Protein AF-A0AAU9VES6-F1 (afdb_monomer_lite)

pLDDT: mean 76.44, std 15.16, range [44.03, 92.69]

Sequence (77 aa):
MKIEDSEESTEEEEEEIVFDDSESCDSENKENDCAKCGRSYYDKKGPKVDWIRCVRCHNWNHETCTTNPDICDDCLN

Structure (mmCIF, N/CA/C/O backbone):
data_AF-A0AAU9VES6-F1
#
_entry.id   AF-A0AAU9VES6-F1
#
loop_
_atom_site.group_PDB
_atom_site.id
_atom_site.type_symbol
_atom_site.label_atom_id
_atom_site.label_alt_id
_atom_site.label_comp_id
_atom_site.label_asym_id
_atom_site.label_entity_id
_atom_site.label_seq_id
_atom_site.pdbx_PDB_ins_code
_atom_site.Cartn_x
_atom_site.Cartn_y
_atom_site.Cartn_z
_atom_site.occupancy
_atom_site.B_iso_or_equiv
_atom_site.auth_seq_id
_atom_site.auth_comp_id
_atom_site.auth_asym_id
_atom_site.auth_atom_id
_atom_site.pdbx_PDB_model_num
ATOM 1 N N . MET A 1 1 ? 80.767 2.661 23.169 1.00 44.03 1 MET A N 1
ATOM 2 C CA . MET A 1 1 ? 79.765 3.090 22.166 1.00 44.03 1 MET A CA 1
ATOM 3 C C . MET A 1 1 ? 79.041 4.261 22.812 1.00 44.03 1 MET A C 1
ATOM 5 O O . MET A 1 1 ? 78.594 4.076 23.930 1.00 44.03 1 MET A O 1
ATOM 9 N N . LYS A 1 2 ? 79.439 5.490 22.468 1.00 48.91 2 LYS A N 1
ATOM 10 C CA . LYS A 1 2 ? 78.914 6.382 21.408 1.00 48.91 2 LYS A CA 1
ATOM 11 C C . LYS A 1 2 ? 77.569 7.020 21.801 1.00 48.91 2 LYS A C 1
ATOM 13 O O . LYS A 1 2 ? 76.686 6.326 22.279 1.00 48.91 2 LYS A O 1
ATOM 18 N N . ILE A 1 3 ? 77.572 8.345 21.672 1.00 62.84 3 ILE A N 1
ATOM 19 C CA . ILE A 1 3 ? 76.633 9.383 22.121 1.00 62.84 3 ILE A CA 1
ATOM 20 C C . ILE A 1 3 ? 75.397 9.400 21.204 1.00 62.84 3 ILE A C 1
ATOM 22 O O . ILE A 1 3 ? 75.448 8.797 20.135 1.00 62.84 3 ILE A O 1
ATOM 26 N N . GLU A 1 4 ? 74.391 10.167 21.633 1.00 58.09 4 GLU A N 1
ATOM 27 C CA . GLU A 1 4 ? 73.329 10.851 20.867 1.00 58.09 4 GLU A CA 1
ATOM 28 C C . GLU A 1 4 ? 71.932 10.307 21.176 1.00 58.09 4 GLU A C 1
ATOM 30 O O . GLU A 1 4 ? 71.450 9.380 20.535 1.00 58.09 4 GLU A O 1
ATOM 35 N N . ASP A 1 5 ? 71.295 10.909 22.186 1.00 52.22 5 ASP A N 1
ATOM 36 C CA . ASP A 1 5 ? 69.837 10.977 22.258 1.00 52.22 5 ASP A CA 1
ATOM 37 C C . ASP A 1 5 ? 69.464 12.302 21.584 1.00 52.22 5 ASP A C 1
ATOM 39 O O . ASP A 1 5 ? 69.736 13.384 22.110 1.00 52.22 5 ASP A O 1
ATOM 43 N N . SER A 1 6 ? 69.046 12.190 20.325 1.00 61.62 6 SER A N 1
ATOM 44 C CA . SER A 1 6 ? 68.628 13.304 19.488 1.00 61.62 6 SER A CA 1
ATOM 45 C C . SER A 1 6 ? 67.291 13.839 19.976 1.00 61.62 6 SER A C 1
ATOM 47 O O . SER A 1 6 ? 66.331 13.098 20.162 1.00 61.62 6 SER A O 1
ATOM 49 N N . GLU A 1 7 ? 67.257 15.152 20.140 1.00 64.88 7 GLU A N 1
ATOM 50 C CA . GLU A 1 7 ? 66.074 15.947 20.415 1.00 64.88 7 GLU A CA 1
ATOM 51 C C . GLU A 1 7 ? 65.145 15.855 19.195 1.00 64.88 7 GLU A C 1
ATOM 53 O O . GLU A 1 7 ? 65.437 16.425 18.146 1.00 64.88 7 GLU A O 1
ATOM 58 N N . GLU A 1 8 ? 64.042 15.118 19.310 1.00 59.53 8 GLU A N 1
ATOM 59 C CA . GLU A 1 8 ? 62.935 15.194 18.356 1.00 59.53 8 GLU A CA 1
ATOM 60 C C . GLU A 1 8 ? 61.707 15.710 19.104 1.00 59.53 8 GLU A C 1
ATOM 62 O O . GLU A 1 8 ? 60.931 14.962 19.696 1.00 59.53 8 GLU A O 1
ATOM 67 N N . SER A 1 9 ? 61.580 17.036 19.128 1.00 62.12 9 SER A N 1
ATOM 68 C CA . SER A 1 9 ? 60.351 17.719 19.516 1.00 62.12 9 SER A CA 1
ATOM 69 C C . SER A 1 9 ? 59.279 17.381 18.484 1.00 62.12 9 SER A C 1
ATOM 71 O O . SER A 1 9 ? 59.320 17.890 17.367 1.00 62.12 9 SER A O 1
ATOM 73 N N . THR A 1 10 ? 58.340 16.507 18.836 1.00 61.72 10 THR A N 1
ATOM 74 C CA . THR A 1 10 ? 57.146 16.264 18.025 1.00 61.72 10 THR A CA 1
ATOM 75 C C . THR A 1 10 ? 56.088 17.279 18.446 1.00 61.72 10 THR A C 1
ATOM 77 O O . THR A 1 10 ? 55.579 17.247 19.563 1.00 61.72 10 THR A O 1
ATOM 80 N N . GLU A 1 11 ? 55.839 18.251 17.578 1.00 67.25 11 GLU A N 1
ATOM 81 C CA . GLU A 1 11 ? 54.750 19.214 17.699 1.00 67.25 11 GLU A CA 1
ATOM 82 C C . GLU A 1 11 ? 53.419 18.507 17.407 1.00 67.25 11 GLU A C 1
ATOM 84 O O . GLU A 1 11 ? 53.187 18.002 16.311 1.00 67.25 11 GLU A O 1
ATOM 89 N N . GLU A 1 12 ? 52.578 18.389 18.433 1.00 65.31 12 GLU A N 1
ATOM 90 C CA . GLU A 1 12 ? 51.257 17.770 18.341 1.00 65.31 12 GLU A CA 1
ATOM 91 C C . GLU A 1 12 ? 50.272 18.833 17.832 1.00 65.31 12 GLU A C 1
ATOM 93 O O . GLU A 1 12 ? 49.816 19.688 18.591 1.00 65.31 12 GLU A O 1
ATOM 98 N N . GLU A 1 13 ? 50.004 18.839 16.522 1.00 66.88 13 GLU A N 1
ATOM 99 C CA . GLU A 1 13 ? 48.969 19.686 15.923 1.00 66.88 13 GLU A CA 1
ATOM 100 C C . GLU A 1 13 ? 47.583 19.156 16.321 1.00 66.88 13 GLU A C 1
ATOM 102 O O . GLU A 1 13 ? 47.178 18.046 15.970 1.00 66.88 13 GLU A O 1
ATOM 107 N N . GLU A 1 14 ? 46.860 19.952 17.107 1.00 65.44 14 GLU A N 1
ATOM 108 C CA . GLU A 1 14 ? 45.510 19.655 17.575 1.00 65.44 14 GLU A CA 1
ATOM 109 C C . GLU A 1 14 ? 44.527 19.831 16.403 1.00 65.44 14 GLU A C 1
ATOM 111 O O . GLU A 1 14 ? 44.106 20.945 16.090 1.00 65.44 14 GLU A O 1
ATOM 116 N N . GLU A 1 15 ? 44.180 18.739 15.713 1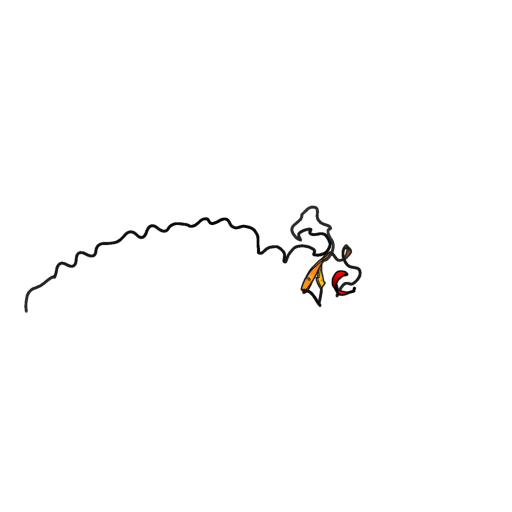.00 64.00 15 GLU A N 1
ATOM 117 C CA . GLU A 1 15 ? 43.150 18.771 14.670 1.00 64.00 15 GLU A CA 1
ATOM 118 C C . GLU A 1 15 ? 41.771 19.044 15.294 1.00 64.00 15 GLU A C 1
ATOM 120 O O . GLU A 1 15 ? 41.145 18.185 15.924 1.00 64.00 15 GLU A O 1
ATOM 125 N N . GLU A 1 16 ? 41.292 20.275 15.118 1.00 65.00 16 GLU A N 1
ATOM 126 C CA . GLU A 1 16 ? 39.951 20.703 15.495 1.00 65.00 16 GLU A CA 1
ATOM 127 C C . GLU A 1 16 ? 38.922 19.980 14.607 1.00 65.00 16 GLU A C 1
ATOM 129 O O . GLU A 1 16 ? 38.661 20.353 13.461 1.00 65.00 16 GLU A O 1
ATOM 134 N N . ILE A 1 17 ? 38.346 18.898 15.135 1.00 64.44 17 ILE A N 1
ATOM 135 C CA . ILE A 1 17 ? 37.230 18.177 14.519 1.00 64.44 17 ILE A CA 1
ATOM 136 C C . ILE A 1 17 ? 35.994 19.083 14.441 1.00 64.44 17 ILE A C 1
ATOM 138 O O . ILE A 1 17 ? 35.162 19.127 15.348 1.00 64.44 17 ILE A O 1
ATOM 142 N N . VAL A 1 18 ? 35.851 19.802 13.329 1.00 64.00 18 VAL A N 1
ATOM 143 C CA . VAL A 1 18 ? 34.604 20.483 12.979 1.00 64.00 18 VAL A CA 1
ATOM 144 C C . VAL A 1 18 ? 33.519 19.430 12.743 1.00 64.00 18 VAL A C 1
ATOM 146 O O . VAL A 1 18 ? 33.474 18.755 11.716 1.00 64.00 18 VAL A O 1
ATOM 149 N N . PHE A 1 19 ? 32.652 19.252 13.739 1.00 56.66 19 PHE A N 1
ATOM 150 C CA . PHE A 1 19 ? 31.403 18.515 13.590 1.00 56.66 19 PHE A CA 1
ATOM 151 C C . PHE A 1 19 ? 30.501 19.357 12.679 1.00 56.66 19 PHE A C 1
ATOM 153 O O . PHE A 1 19 ? 29.806 20.263 13.136 1.00 56.66 19 PHE A O 1
ATOM 160 N N . ASP A 1 20 ? 30.588 19.111 11.372 1.00 56.44 20 ASP A N 1
ATOM 161 C CA . ASP A 1 20 ? 29.646 19.635 10.389 1.00 56.44 20 ASP A CA 1
ATOM 162 C C . ASP A 1 20 ? 28.283 18.982 10.663 1.00 56.44 20 ASP A C 1
ATOM 164 O O . ASP A 1 20 ? 27.947 17.924 10.135 1.00 56.44 20 ASP A O 1
ATOM 168 N N . ASP A 1 21 ? 27.512 19.591 11.566 1.00 61.56 21 ASP A N 1
ATOM 169 C CA . ASP A 1 21 ? 26.080 19.342 11.740 1.00 61.56 21 ASP A CA 1
ATOM 170 C C . ASP A 1 21 ? 25.329 19.985 10.559 1.00 61.56 21 ASP A C 1
ATOM 172 O O . ASP A 1 21 ? 24.475 20.852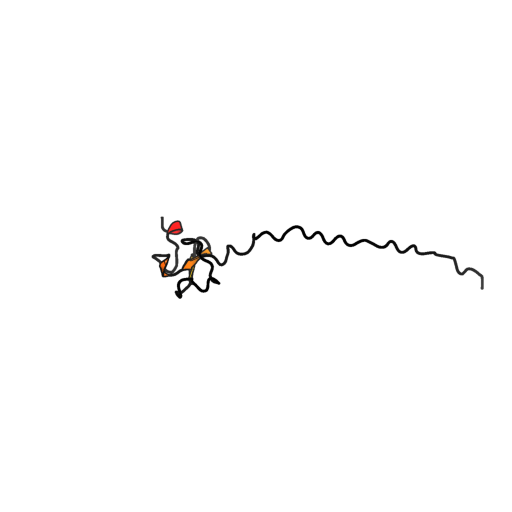 10.732 1.00 61.56 21 ASP A O 1
ATOM 176 N N . SER A 1 22 ? 25.675 19.599 9.323 1.00 58.72 22 SER A N 1
ATOM 177 C CA . SER A 1 22 ? 24.807 19.849 8.172 1.00 58.72 22 SER A CA 1
ATOM 178 C C . SER A 1 22 ? 23.619 18.906 8.270 1.00 58.72 22 SER A C 1
ATOM 180 O O . SER A 1 22 ? 23.610 17.806 7.722 1.00 58.72 22 SER A O 1
ATOM 182 N N . GLU A 1 23 ? 22.631 19.359 9.035 1.00 58.41 23 GLU A N 1
ATOM 183 C CA . GLU A 1 23 ? 21.203 19.204 8.782 1.00 58.41 23 GLU A CA 1
ATOM 184 C C . GLU A 1 23 ? 20.816 17.905 8.056 1.00 58.41 23 GLU A C 1
ATOM 186 O O . GLU A 1 23 ? 20.646 17.849 6.835 1.00 58.41 23 GLU A O 1
ATOM 191 N N . SER A 1 24 ? 20.589 16.862 8.857 1.00 56.97 24 SER A N 1
ATOM 192 C CA . SER A 1 24 ? 19.768 15.710 8.487 1.00 56.97 24 SER A CA 1
ATOM 193 C C . SER A 1 24 ? 18.406 16.192 7.970 1.00 56.97 24 SER A C 1
ATOM 195 O O . SER A 1 24 ? 17.485 16.457 8.742 1.00 56.97 24 SER A O 1
ATOM 197 N N . CYS A 1 25 ? 18.273 16.335 6.653 1.00 53.84 25 CYS A N 1
ATOM 198 C CA . CYS A 1 25 ? 17.005 16.614 5.992 1.00 53.84 25 CYS A CA 1
ATOM 199 C C . CYS A 1 25 ? 16.589 15.419 5.121 1.00 53.84 25 CYS A C 1
ATOM 201 O O . CYS A 1 25 ? 16.744 15.385 3.903 1.00 53.84 25 CYS A O 1
ATOM 203 N N . ASP A 1 26 ? 16.047 14.417 5.815 1.00 53.09 26 ASP A N 1
ATOM 204 C CA . ASP A 1 26 ? 14.863 13.656 5.396 1.00 53.09 26 ASP A CA 1
ATOM 205 C C . ASP A 1 26 ? 14.853 13.169 3.933 1.00 53.09 26 ASP A C 1
ATOM 207 O O . ASP A 1 26 ? 14.004 13.546 3.127 1.00 53.09 26 ASP A O 1
ATOM 211 N N . SER A 1 27 ? 15.816 12.327 3.554 1.00 49.12 27 SER A N 1
ATOM 212 C CA . SER A 1 27 ? 15.792 11.674 2.232 1.00 49.12 27 SER A CA 1
ATOM 213 C C . SER A 1 27 ? 15.650 10.154 2.266 1.00 49.12 27 SER A C 1
ATOM 215 O O . SER A 1 27 ? 15.570 9.547 1.202 1.00 49.12 27 SER A O 1
ATOM 217 N N . GLU A 1 28 ? 15.519 9.530 3.441 1.00 50.50 28 GLU A N 1
ATOM 218 C CA . GLU A 1 28 ? 15.557 8.060 3.540 1.00 50.50 28 GLU A CA 1
ATOM 219 C C . GLU A 1 28 ? 14.271 7.380 4.041 1.00 50.50 28 GLU A C 1
ATOM 221 O O . GLU A 1 28 ? 14.241 6.158 4.109 1.00 50.50 28 GLU A O 1
ATOM 226 N N . ASN A 1 29 ? 13.176 8.094 4.351 1.00 50.88 29 ASN A N 1
ATOM 227 C CA . ASN A 1 29 ? 11.981 7.428 4.915 1.00 50.88 29 ASN A CA 1
ATOM 228 C C . ASN A 1 29 ? 10.792 7.225 3.955 1.00 50.88 29 ASN A C 1
ATOM 230 O O . ASN A 1 29 ? 9.790 6.632 4.353 1.00 50.88 29 ASN A O 1
ATOM 234 N N . LYS A 1 30 ? 10.903 7.617 2.676 1.00 56.84 30 LYS A N 1
ATOM 235 C CA . LYS A 1 30 ? 9.823 7.407 1.682 1.00 56.84 30 LYS A CA 1
ATOM 236 C C . LYS A 1 30 ? 9.507 5.936 1.412 1.00 56.84 30 LYS A C 1
ATOM 238 O O . LYS A 1 30 ? 8.460 5.627 0.849 1.00 56.84 30 LYS A O 1
ATOM 243 N N . GLU A 1 31 ? 10.397 5.025 1.799 1.00 65.12 31 GLU A N 1
ATOM 244 C CA . GLU A 1 31 ? 10.170 3.587 1.660 1.00 65.12 31 GLU A CA 1
ATOM 245 C C . GLU A 1 31 ? 9.050 3.072 2.572 1.00 65.12 31 GLU A C 1
ATOM 247 O O . GLU A 1 31 ? 8.492 2.016 2.296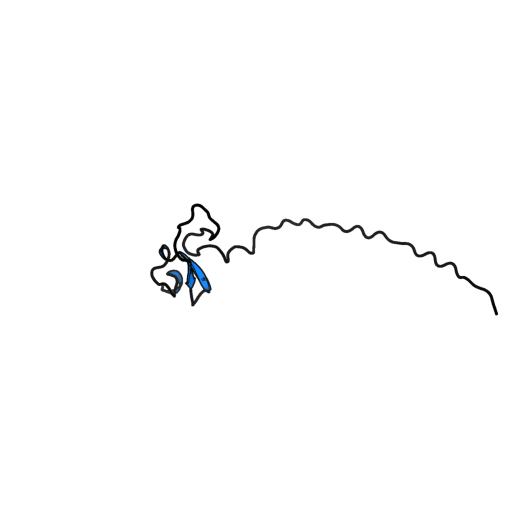 1.00 65.12 31 GLU A O 1
ATOM 252 N N . ASN A 1 32 ? 8.681 3.810 3.624 1.00 80.75 32 ASN A N 1
ATOM 253 C CA . ASN A 1 32 ? 7.678 3.376 4.602 1.00 80.75 32 ASN A CA 1
ATOM 254 C C . ASN A 1 32 ? 6.334 4.098 4.460 1.00 80.75 32 ASN A C 1
ATOM 256 O O . ASN A 1 32 ? 5.460 3.958 5.319 1.00 80.75 32 ASN A O 1
ATOM 260 N N . ASP A 1 33 ? 6.153 4.869 3.391 1.00 90.56 33 ASP A N 1
ATOM 261 C CA . ASP A 1 33 ? 4.932 5.621 3.147 1.00 90.56 33 ASP A CA 1
ATOM 262 C C . ASP A 1 33 ? 4.078 4.938 2.080 1.00 90.56 33 ASP A C 1
ATOM 264 O O . ASP A 1 33 ? 4.567 4.379 1.096 1.00 90.56 33 ASP A O 1
ATOM 268 N N . CYS A 1 34 ? 2.761 4.991 2.258 1.00 90.19 34 CYS A N 1
ATOM 269 C CA . CYS A 1 34 ? 1.843 4.497 1.249 1.00 90.19 34 CYS A CA 1
ATOM 270 C C . CYS A 1 34 ? 1.889 5.407 0.019 1.00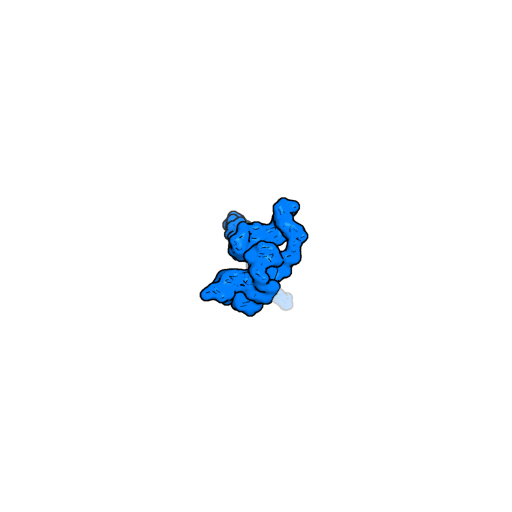 90.19 34 CYS A C 1
ATOM 272 O O . CYS A 1 34 ? 1.480 6.565 0.097 1.00 90.19 34 CYS A O 1
ATOM 274 N N . ALA A 1 35 ? 2.289 4.871 -1.135 1.00 88.81 35 ALA A N 1
ATOM 275 C CA . ALA A 1 35 ? 2.435 5.648 -2.368 1.00 88.81 35 ALA A CA 1
ATOM 276 C C . ALA A 1 35 ? 1.128 6.324 -2.834 1.00 88.81 35 ALA A C 1
ATOM 278 O O . ALA A 1 35 ? 1.168 7.402 -3.418 1.00 88.81 35 ALA A O 1
ATOM 279 N N . LYS A 1 36 ? -0.034 5.732 -2.527 1.00 88.19 36 LYS A N 1
ATOM 280 C CA . LYS A 1 36 ? -1.356 6.284 -2.863 1.00 88.19 36 LYS A CA 1
ATOM 281 C C . LYS A 1 36 ? -1.778 7.471 -1.990 1.00 88.19 36 LYS A C 1
ATOM 283 O O . LYS A 1 36 ? -2.333 8.441 -2.494 1.00 88.19 36 LYS A O 1
ATOM 288 N N . CYS A 1 37 ? -1.619 7.366 -0.668 1.00 89.31 37 CYS A N 1
ATOM 289 C CA . CYS A 1 37 ? -2.188 8.337 0.280 1.00 89.31 37 CYS A CA 1
ATOM 290 C C . CYS A 1 37 ? -1.144 9.154 1.051 1.00 89.31 37 CYS A C 1
ATOM 292 O O . CYS A 1 37 ? -1.524 10.036 1.819 1.00 89.31 37 CYS A O 1
ATOM 294 N N . GLY A 1 38 ? 0.144 8.854 0.872 1.00 88.06 38 GLY A N 1
ATOM 295 C CA . GLY A 1 38 ? 1.272 9.528 1.516 1.00 88.06 38 GLY A CA 1
ATOM 296 C C . GLY A 1 38 ? 1.353 9.329 3.029 1.00 88.06 38 GLY A C 1
ATOM 297 O O . GLY A 1 38 ? 2.114 10.023 3.691 1.00 88.06 38 GLY A O 1
ATOM 298 N N . ARG A 1 39 ? 0.543 8.433 3.606 1.00 88.81 39 ARG A N 1
ATOM 299 C CA . ARG A 1 39 ? 0.583 8.155 5.046 1.00 88.81 39 ARG A CA 1
ATOM 300 C C . ARG A 1 39 ? 1.679 7.157 5.367 1.00 88.81 39 ARG A C 1
ATOM 302 O O . ARG A 1 39 ? 1.801 6.146 4.678 1.00 88.81 39 ARG A O 1
ATOM 309 N N . SER A 1 40 ? 2.384 7.420 6.458 1.00 88.00 40 SER A N 1
ATOM 310 C CA . SER A 1 40 ? 3.464 6.569 6.940 1.00 88.00 40 SER A CA 1
ATOM 311 C C . SER A 1 40 ? 2.957 5.326 7.662 1.00 88.00 40 SER A C 1
ATOM 313 O O . SER A 1 40 ? 1.943 5.375 8.363 1.00 88.00 40 SER A O 1
ATOM 315 N N . TYR A 1 41 ? 3.708 4.231 7.562 1.00 85.19 41 TYR A N 1
ATOM 316 C CA . TYR A 1 41 ? 3.486 2.995 8.316 1.00 85.19 41 TYR A CA 1
ATOM 317 C C . TYR A 1 41 ? 3.476 3.226 9.830 1.00 85.19 41 TYR A C 1
ATOM 319 O O . TYR A 1 41 ? 2.700 2.617 10.565 1.00 85.19 41 TYR A O 1
ATOM 327 N N . TYR A 1 42 ? 4.299 4.161 10.307 1.00 85.56 42 TYR A N 1
ATOM 328 C CA . TYR A 1 42 ? 4.408 4.490 11.728 1.00 85.56 42 TYR A CA 1
ATOM 329 C C . TYR A 1 42 ? 3.324 5.462 12.222 1.00 85.56 42 TYR A C 1
ATOM 331 O O . TYR A 1 42 ? 3.310 5.830 13.403 1.00 85.56 42 TYR A O 1
ATOM 339 N N . ASP A 1 43 ? 2.403 5.889 11.353 1.00 86.06 43 ASP A N 1
ATOM 340 C CA . ASP A 1 43 ? 1.327 6.794 11.735 1.00 86.06 43 ASP A CA 1
ATOM 341 C C . ASP A 1 43 ? 0.310 6.078 12.642 1.00 86.06 43 ASP A C 1
ATOM 343 O O . ASP A 1 43 ? -0.467 5.220 12.223 1.00 86.06 43 ASP A O 1
ATOM 347 N N . LYS A 1 44 ? 0.263 6.481 13.918 1.00 84.94 44 LYS A N 1
ATOM 348 C CA . LYS A 1 44 ? -0.667 5.931 14.924 1.00 84.94 44 LYS A CA 1
ATOM 349 C C . LYS A 1 44 ? -2.147 6.213 14.620 1.00 84.94 44 LYS A C 1
ATOM 351 O O . LYS A 1 44 ? -3.017 5.560 15.196 1.00 84.94 44 LYS A O 1
ATOM 356 N N . LYS A 1 45 ? -2.439 7.205 13.775 1.00 85.38 45 LYS A N 1
ATOM 357 C CA . LYS A 1 45 ? -3.773 7.556 13.254 1.00 85.38 45 LYS A CA 1
ATOM 358 C C . LYS A 1 45 ? -4.007 6.970 11.853 1.00 85.38 45 LYS A C 1
ATOM 360 O O . LYS A 1 45 ? -5.045 7.245 11.242 1.00 85.38 45 LYS A O 1
ATOM 365 N N . GLY A 1 46 ? -3.047 6.211 11.327 1.00 79.06 46 GLY A N 1
ATOM 366 C CA . GLY A 1 46 ? -3.154 5.484 10.075 1.00 79.06 46 GLY A CA 1
ATOM 367 C C . GLY A 1 46 ? -4.216 4.379 10.129 1.00 79.06 46 GLY A C 1
ATOM 368 O O . GLY A 1 46 ? -4.652 3.963 11.210 1.00 79.06 46 GLY A O 1
ATOM 369 N N . PRO A 1 47 ? -4.677 3.912 8.960 1.00 82.31 47 PRO A N 1
ATOM 370 C CA . PRO A 1 47 ? -5.559 2.757 8.892 1.00 82.31 47 PRO A CA 1
ATOM 371 C C . PRO A 1 47 ? -4.823 1.503 9.395 1.00 82.31 47 PRO A C 1
ATOM 373 O O . PRO A 1 47 ? -3.688 1.235 9.013 1.00 82.31 47 PRO A O 1
ATOM 376 N N . LYS A 1 48 ? -5.482 0.723 10.259 1.00 87.44 48 LYS A N 1
ATOM 377 C CA . LYS A 1 48 ? -4.970 -0.558 10.777 1.00 87.44 48 LYS A CA 1
ATOM 378 C C . LYS A 1 48 ? -5.302 -1.685 9.803 1.00 87.44 48 LYS A C 1
ATOM 380 O O . LYS A 1 48 ? -6.154 -2.521 10.089 1.00 87.44 48 LYS A O 1
ATOM 385 N N . VAL A 1 49 ? -4.703 -1.618 8.628 1.00 89.62 49 VAL A N 1
ATOM 386 C CA . VAL A 1 49 ? -4.909 -2.567 7.531 1.00 89.62 49 VAL A CA 1
ATOM 387 C C . VAL A 1 49 ? -3.565 -3.130 7.109 1.00 89.62 49 VAL A C 1
ATOM 389 O O . VAL A 1 49 ? -2.529 -2.537 7.425 1.00 89.62 49 VAL A O 1
ATOM 392 N N . ASP A 1 50 ? -3.580 -4.257 6.409 1.00 90.88 50 ASP A N 1
ATOM 393 C CA . ASP A 1 50 ? -2.357 -4.841 5.888 1.00 90.88 50 ASP A CA 1
ATOM 394 C C . ASP A 1 50 ? -1.706 -3.935 4.841 1.00 90.88 50 ASP A C 1
ATOM 396 O O . ASP A 1 50 ? -2.336 -3.088 4.193 1.00 90.88 50 ASP A O 1
ATOM 400 N N . TRP A 1 51 ? -0.395 -4.097 4.723 1.00 91.69 51 TRP A N 1
ATOM 401 C CA . TRP A 1 51 ? 0.436 -3.370 3.781 1.00 91.69 51 TRP A CA 1
ATOM 402 C C . TRP A 1 51 ? 0.892 -4.331 2.700 1.00 91.69 51 TRP A C 1
ATOM 404 O O . TRP A 1 51 ? 1.459 -5.386 2.982 1.00 91.69 51 TRP A O 1
ATOM 414 N N . ILE A 1 52 ? 0.659 -3.945 1.455 1.00 91.12 52 ILE A N 1
ATOM 415 C CA . ILE A 1 52 ? 1.063 -4.708 0.288 1.00 91.12 52 ILE A CA 1
ATOM 416 C C . ILE A 1 52 ? 2.195 -3.988 -0.440 1.00 91.12 52 ILE A C 1
ATOM 418 O O . ILE A 1 52 ? 2.223 -2.757 -0.542 1.00 91.12 52 ILE A O 1
ATOM 422 N N . ARG A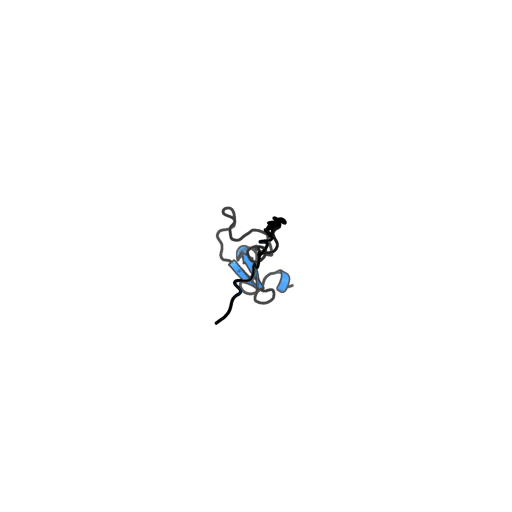 1 53 ? 3.143 -4.761 -0.964 1.00 92.06 53 ARG A N 1
ATOM 423 C CA . ARG A 1 53 ? 4.244 -4.239 -1.772 1.00 92.06 53 ARG A CA 1
ATOM 424 C C . ARG A 1 53 ? 3.979 -4.559 -3.232 1.00 92.06 53 ARG A C 1
ATOM 426 O O . ARG A 1 53 ? 3.867 -5.724 -3.596 1.00 92.06 53 ARG A O 1
ATOM 433 N N . CYS A 1 54 ? 3.924 -3.532 -4.072 1.00 91.81 54 CYS A N 1
ATOM 434 C CA . CYS A 1 54 ? 3.717 -3.719 -5.503 1.00 91.81 54 CYS A CA 1
ATOM 435 C C . CYS A 1 54 ? 4.875 -4.517 -6.122 1.00 91.81 54 CYS A C 1
ATOM 437 O O . CYS A 1 54 ? 6.036 -4.143 -5.975 1.00 91.81 54 CYS A O 1
ATOM 439 N N . VAL A 1 55 ? 4.585 -5.572 -6.883 1.00 92.69 55 VAL A N 1
ATOM 440 C CA . VAL A 1 55 ? 5.622 -6.390 -7.541 1.00 92.69 55 VAL A CA 1
ATOM 441 C C . VAL A 1 55 ? 6.313 -5.683 -8.715 1.00 92.69 55 VAL A C 1
ATOM 443 O O . VAL A 1 55 ? 7.349 -6.154 -9.174 1.00 92.69 55 VAL A O 1
ATOM 446 N N . ARG A 1 56 ? 5.752 -4.569 -9.216 1.00 91.88 56 ARG A N 1
ATOM 447 C CA . ARG A 1 56 ? 6.290 -3.796 -10.354 1.00 91.88 56 ARG A CA 1
ATOM 448 C C . ARG A 1 56 ? 7.160 -2.620 -9.925 1.00 91.88 56 ARG A C 1
ATOM 450 O O . ARG A 1 56 ? 8.294 -2.508 -10.369 1.00 91.88 56 ARG A O 1
ATOM 457 N N . CYS A 1 57 ? 6.615 -1.731 -9.097 1.00 90.75 57 CYS A N 1
ATOM 458 C CA . CYS A 1 57 ? 7.325 -0.533 -8.640 1.00 90.75 57 CYS A CA 1
ATOM 459 C C . CYS A 1 57 ? 7.946 -0.693 -7.251 1.00 90.75 57 CYS A C 1
ATOM 461 O O . CYS A 1 57 ? 8.619 0.219 -6.792 1.00 90.75 57 CYS A O 1
ATOM 463 N N . HIS A 1 58 ? 7.707 -1.819 -6.571 1.00 90.06 58 HIS A N 1
ATOM 464 C CA . HIS A 1 58 ? 8.222 -2.110 -5.231 1.00 90.06 58 HIS A CA 1
ATOM 465 C C . HIS A 1 58 ? 7.805 -1.130 -4.129 1.00 90.06 58 HIS A C 1
ATOM 467 O O . HIS A 1 58 ? 8.274 -1.277 -2.999 1.00 90.06 58 HIS A O 1
ATOM 473 N N . ASN A 1 59 ? 6.877 -0.219 -4.431 1.00 90.00 59 ASN A N 1
ATOM 474 C CA . ASN A 1 59 ? 6.296 0.717 -3.481 1.00 90.00 59 ASN A CA 1
ATOM 475 C C . ASN A 1 59 ? 5.263 0.039 -2.585 1.00 90.00 59 ASN A C 1
ATOM 477 O O . ASN A 1 59 ? 4.530 -0.868 -3.004 1.00 90.00 59 ASN A O 1
ATOM 481 N N . TRP A 1 60 ? 5.166 0.554 -1.368 1.00 91.50 60 TRP A N 1
ATOM 482 C CA . TRP A 1 60 ? 4.214 0.102 -0.375 1.00 91.50 60 TRP A CA 1
ATOM 483 C C . TRP A 1 60 ? 2.882 0.830 -0.487 1.00 91.50 60 TRP A C 1
ATOM 485 O O . TRP A 1 60 ? 2.817 2.028 -0.761 1.00 91.50 60 TRP A O 1
ATOM 495 N N . ASN A 1 61 ? 1.797 0.092 -0.277 1.00 91.88 61 ASN A N 1
ATOM 496 C CA . ASN A 1 61 ? 0.451 0.632 -0.219 1.00 91.88 61 ASN A CA 1
ATOM 497 C C . ASN A 1 61 ? -0.366 -0.090 0.844 1.00 91.88 61 ASN A C 1
ATOM 499 O O . ASN A 1 61 ? -0.209 -1.289 1.052 1.00 91.88 61 ASN A O 1
ATOM 503 N N . HIS A 1 62 ? -1.287 0.627 1.477 1.00 92.44 62 HIS A N 1
ATOM 504 C CA . HIS A 1 62 ? -2.321 -0.021 2.274 1.00 92.44 62 HIS A CA 1
ATOM 505 C C . HIS A 1 62 ? -3.176 -0.919 1.376 1.00 92.44 62 HIS A C 1
ATOM 507 O O . HIS A 1 62 ? -3.510 -0.520 0.257 1.00 92.44 62 HIS A O 1
ATOM 513 N N . GLU A 1 63 ? -3.612 -2.067 1.886 1.00 90.06 63 GLU A N 1
ATOM 514 C CA . GLU A 1 63 ? -4.549 -2.962 1.198 1.00 90.06 63 GLU A CA 1
ATOM 515 C C . GLU A 1 63 ? -5.823 -2.220 0.761 1.00 90.06 63 GLU A C 1
ATOM 517 O O . GLU A 1 63 ? -6.333 -2.434 -0.327 1.00 90.06 63 GLU A O 1
ATOM 522 N N . THR A 1 64 ? -6.300 -1.254 1.549 1.00 90.94 64 THR A N 1
ATOM 523 C CA . THR A 1 64 ? -7.473 -0.437 1.187 1.00 90.94 64 THR A CA 1
ATOM 524 C C . THR A 1 64 ? -7.176 0.679 0.185 1.00 90.94 64 THR A C 1
ATOM 526 O O . THR A 1 64 ? -8.093 1.337 -0.299 1.00 90.94 64 THR A O 1
ATOM 529 N N . CYS A 1 65 ? -5.901 0.974 -0.069 1.00 90.44 65 CYS A N 1
ATOM 530 C CA . CYS A 1 65 ? -5.473 1.992 -1.028 1.00 90.44 65 CYS A CA 1
ATOM 531 C C . CYS A 1 65 ? -5.243 1.422 -2.432 1.00 90.44 65 CYS A C 1
ATOM 533 O O . CYS A 1 65 ? -5.083 2.201 -3.371 1.00 90.44 65 CYS A O 1
ATOM 535 N N . THR A 1 66 ? -5.237 0.100 -2.572 1.00 89.12 66 THR A N 1
ATOM 536 C CA . THR A 1 66 ? -5.067 -0.619 -3.833 1.00 89.12 66 THR A CA 1
ATOM 537 C C . THR A 1 66 ? -6.280 -1.500 -4.109 1.00 89.12 66 THR A C 1
ATOM 539 O O . THR A 1 66 ? -6.937 -1.975 -3.188 1.00 89.12 66 THR A O 1
ATOM 542 N N . THR A 1 67 ? -6.587 -1.740 -5.379 1.00 88.62 67 THR A N 1
ATOM 543 C CA . THR A 1 67 ? -7.629 -2.711 -5.750 1.00 88.62 67 THR A CA 1
ATOM 544 C C . THR A 1 67 ? -7.087 -4.144 -5.798 1.00 88.62 67 THR A C 1
ATOM 546 O O . THR A 1 67 ? -7.837 -5.097 -5.603 1.00 88.62 67 THR A O 1
ATOM 549 N N . ASN A 1 68 ? -5.783 -4.309 -6.052 1.00 86.75 68 ASN A N 1
ATOM 550 C CA . ASN A 1 68 ? -5.136 -5.612 -6.201 1.00 86.75 68 ASN A CA 1
ATOM 551 C C . ASN A 1 68 ? -4.024 -5.806 -5.159 1.00 86.75 68 ASN A C 1
ATOM 553 O O . ASN A 1 68 ? -3.254 -4.870 -4.935 1.00 86.75 68 ASN A O 1
ATOM 557 N N . PRO A 1 69 ? -3.878 -7.012 -4.580 1.00 86.06 69 PRO A N 1
ATOM 558 C CA . PRO A 1 69 ? -2.883 -7.293 -3.543 1.00 86.06 69 PRO A CA 1
ATOM 559 C C . PRO A 1 69 ? -1.438 -7.336 -4.067 1.00 86.06 69 PRO A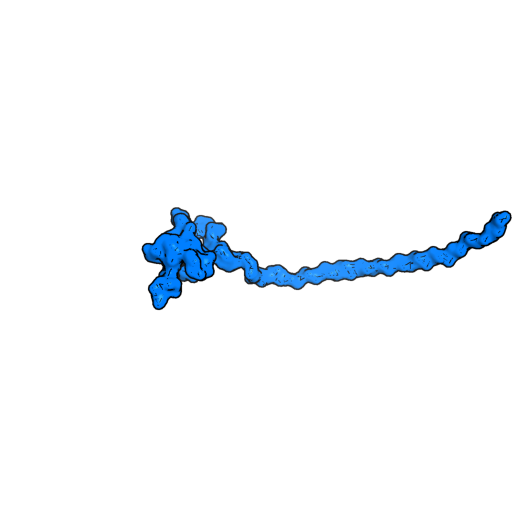 C 1
ATOM 561 O O . PRO A 1 69 ? -0.507 -7.120 -3.300 1.00 86.06 69 PRO A O 1
ATOM 564 N N . ASP A 1 70 ? -1.234 -7.576 -5.365 1.00 88.50 70 ASP A N 1
ATOM 565 C CA . ASP A 1 70 ? 0.106 -7.716 -5.952 1.00 88.50 70 ASP A CA 1
ATOM 566 C C . ASP A 1 70 ? 0.602 -6.455 -6.677 1.00 88.50 70 ASP A C 1
ATOM 568 O O . ASP A 1 70 ? 1.806 -6.222 -6.789 1.00 88.50 70 ASP A O 1
ATOM 572 N N . ILE A 1 71 ? -0.303 -5.637 -7.220 1.00 90.44 71 ILE A N 1
ATOM 573 C CA . ILE A 1 71 ? 0.033 -4.512 -8.107 1.00 90.44 71 ILE A CA 1
ATOM 574 C C . ILE A 1 71 ? -0.735 -3.272 -7.647 1.00 90.44 71 ILE A C 1
ATOM 576 O O . ILE A 1 71 ? -1.948 -3.334 -7.476 1.00 90.44 71 ILE A O 1
ATOM 580 N N . CYS A 1 72 ? -0.043 -2.142 -7.470 1.00 90.19 72 CYS A N 1
ATOM 581 C CA . CYS A 1 72 ? -0.683 -0.869 -7.124 1.00 90.19 72 CYS A CA 1
ATOM 582 C C . CYS A 1 72 ? -1.453 -0.275 -8.313 1.00 90.19 72 CYS A C 1
ATOM 584 O O . CYS A 1 72 ? -1.091 -0.513 -9.466 1.00 90.19 72 CYS A O 1
ATOM 586 N N . ASP A 1 73 ? -2.474 0.548 -8.047 1.00 86.50 73 ASP A N 1
ATOM 587 C CA . ASP A 1 73 ? -3.298 1.161 -9.104 1.00 86.50 73 ASP A CA 1
ATOM 588 C C . ASP A 1 73 ? -2.485 1.959 -10.140 1.00 86.50 73 ASP A C 1
ATOM 590 O O . ASP A 1 73 ? -2.823 1.932 -11.321 1.00 86.50 73 ASP A O 1
ATOM 594 N N . ASP A 1 74 ? -1.391 2.618 -9.741 1.00 86.44 74 ASP A N 1
ATOM 595 C CA . ASP A 1 74 ? -0.523 3.358 -10.675 1.00 86.44 74 ASP A CA 1
ATOM 596 C C . ASP A 1 74 ? 0.195 2.451 -11.686 1.00 86.44 74 ASP A C 1
ATOM 598 O O . ASP A 1 74 ? 0.537 2.891 -12.773 1.00 86.44 74 ASP A O 1
ATOM 602 N N . CYS A 1 75 ? 0.441 1.185 -11.331 1.00 89.00 75 CYS A N 1
ATOM 603 C CA . CYS A 1 75 ? 1.083 0.195 -12.202 1.00 89.00 75 CYS A CA 1
ATOM 604 C C . CYS A 1 75 ? 0.083 -0.678 -12.976 1.00 89.00 75 CYS A C 1
ATOM 606 O O . CYS A 1 75 ? 0.509 -1.515 -13.782 1.00 89.00 75 CYS A O 1
ATOM 608 N N . LEU A 1 76 ? -1.209 -0.566 -12.656 1.00 85.31 76 LEU A N 1
ATOM 609 C CA . LEU A 1 76 ? -2.316 -1.254 -13.323 1.00 85.31 76 LEU A CA 1
ATOM 610 C C . LEU A 1 76 ? -2.858 -0.471 -14.520 1.00 85.31 76 LEU A C 1
ATOM 612 O O . LEU A 1 76 ? -3.351 -1.101 -15.455 1.00 85.31 76 LEU A O 1
ATOM 616 N N . ASN A 1 77 ? -2.771 0.860 -14.471 1.00 73.81 77 ASN A N 1
ATOM 617 C CA . ASN A 1 77 ? -3.060 1.754 -15.596 1.00 73.81 77 ASN A CA 1
ATOM 618 C C . ASN A 1 77 ? -1.862 1.865 -16.546 1.00 73.81 77 ASN A C 1
ATOM 620 O O . ASN A 1 77 ? -2.114 2.108 -17.747 1.00 73.81 77 ASN A O 1
#

Secondary structure (DSSP, 8-state):
---------------------------S-GGGB-TTT--BTT-TTS----EEE-TTT--EEEGGG-SSSSS-HHHH-

Radius of gyration: 28.37 Å; chains: 1; bounding box: 87×28×38 Å

Foldseek 3Di:
DDDDPDDDPDDDDDPDPPPPPPDPDDDPQQQQAAPQPRHGPPPPPDDPADWAQAPPPRHIHGPVSAPDRHHRPVRVD

Organism: Euphydryas editha (NCBI:txid104508)